Protein AF-A0A931EEU6-F1 (afdb_monomer_lite)

Foldseek 3Di:
DADPLQADDDDWDPPQPPDPPTPPDPPVAQEDEDQADCVVCVVSVNNCVQVVCVVVNHHYQYQYDPPPGDDDPSSVVSCVVVVPVVVVNSNNND

Radius of gyration: 13.72 Å; chains: 1; bounding box: 31×35×36 Å

pLDDT: mean 76.8, std 12.24, range [35.47, 89.12]

Secondary structure (DSSP, 8-state):
-B-TTS-B----PPTT---TT--------SEEEE-S-HHHHHHTT-TTHHHHHHHTT-EEEE----TT----HHHHHHHHHHHHHHHHHHHTT-

Sequence (94 aa):
MRLKSGGEIGMTICPGKHEVGALSGKWGASSVVILMELEELTRLKVKTIGAAVQRAGMDWHFLPIKDVSVPDQHFEDLSTSSDHALRCALMDGK

Structure (mmCIF, N/CA/C/O backbone):
data_AF-A0A931EEU6-F1
#
_entry.id   AF-A0A931EEU6-F1
#
loop_
_atom_site.group_PDB
_atom_site.id
_atom_site.type_symbol
_atom_site.label_atom_id
_atom_site.label_alt_id
_atom_site.label_comp_id
_atom_site.label_asym_id
_atom_site.label_entity_id
_atom_site.label_seq_id
_atom_site.pdbx_PDB_ins_code
_atom_site.Cartn_x
_atom_site.Cartn_y
_atom_site.Cartn_z
_atom_site.occupancy
_atom_site.B_iso_or_equiv
_atom_site.auth_seq_id
_atom_site.auth_comp_id
_atom_site.auth_asym_id
_atom_site.auth_atom_id
_atom_site.pdbx_PDB_model_num
ATOM 1 N N . MET A 1 1 ? -0.016 -6.358 13.988 1.00 70.19 1 MET A N 1
ATOM 2 C CA . MET A 1 1 ? 0.624 -5.567 15.065 1.00 70.19 1 MET A CA 1
ATOM 3 C C . MET A 1 1 ? -0.388 -4.559 15.575 1.00 70.19 1 MET A C 1
ATOM 5 O O . MET A 1 1 ? -0.954 -3.863 14.752 1.00 70.19 1 MET A O 1
ATOM 9 N N . ARG A 1 2 ? -0.638 -4.475 16.886 1.00 75.25 2 ARG A N 1
ATOM 10 C CA . ARG A 1 2 ? -1.612 -3.528 17.453 1.00 75.25 2 ARG A CA 1
ATOM 11 C C . ARG A 1 2 ? -0.908 -2.320 18.062 1.00 75.25 2 ARG A C 1
ATOM 13 O O . ARG A 1 2 ? 0.064 -2.485 18.797 1.00 75.25 2 ARG A O 1
ATOM 20 N N . LEU A 1 3 ? -1.383 -1.124 17.743 1.00 72.75 3 LEU A N 1
ATOM 21 C CA . LEU A 1 3 ? -0.867 0.138 18.264 1.00 72.75 3 LEU A CA 1
ATOM 22 C C . LEU A 1 3 ? -1.533 0.491 19.598 1.00 72.75 3 LEU A C 1
ATOM 24 O O . LEU A 1 3 ? -2.649 0.061 19.887 1.00 72.75 3 LEU A O 1
ATOM 28 N N . LYS A 1 4 ? -0.870 1.330 20.406 1.00 74.69 4 LYS A N 1
ATOM 29 C CA . LYS A 1 4 ? -1.444 1.850 21.664 1.00 74.69 4 LYS A CA 1
ATOM 30 C C . LYS A 1 4 ? -2.738 2.645 21.445 1.00 74.69 4 LYS A C 1
ATOM 32 O O . LYS A 1 4 ? -3.570 2.681 22.339 1.00 74.69 4 LYS A O 1
ATOM 37 N N . SER A 1 5 ? -2.905 3.241 20.265 1.00 74.56 5 SER A N 1
ATOM 38 C CA . SER A 1 5 ? -4.127 3.926 19.828 1.00 74.56 5 SER A CA 1
ATOM 39 C C . SER A 1 5 ? -5.298 2.982 19.533 1.00 74.56 5 SER A C 1
ATOM 41 O O . SER A 1 5 ? -6.410 3.439 19.318 1.00 74.56 5 SER A O 1
ATOM 43 N N . GLY A 1 6 ? -5.071 1.666 19.522 1.00 77.69 6 GLY A N 1
ATOM 44 C CA . GLY A 1 6 ? -6.094 0.661 19.247 1.00 77.69 6 GLY A CA 1
ATOM 45 C C . GLY A 1 6 ? -6.095 0.128 17.815 1.00 77.69 6 GLY A C 1
ATOM 46 O O . GLY A 1 6 ? -6.653 -0.945 17.616 1.00 77.69 6 GLY A O 1
ATOM 47 N N . GLY A 1 7 ? -5.432 0.807 16.870 1.00 79.38 7 GLY A N 1
ATOM 48 C CA . GLY A 1 7 ? -5.384 0.412 15.456 1.00 79.38 7 GLY A CA 1
ATOM 49 C C . GLY A 1 7 ? -4.509 -0.814 15.215 1.00 79.38 7 GLY A C 1
ATOM 50 O O . GLY A 1 7 ? -3.576 -1.088 15.983 1.00 79.38 7 GLY A O 1
ATOM 51 N N . GLU A 1 8 ? -4.793 -1.559 14.149 1.00 81.75 8 GLU A N 1
ATOM 52 C CA . GLU A 1 8 ? -4.093 -2.804 13.828 1.00 81.75 8 GLU A CA 1
ATOM 53 C C . GLU A 1 8 ? -3.427 -2.733 12.451 1.00 81.75 8 GLU A C 1
ATOM 55 O O . GLU A 1 8 ? -4.064 -2.558 11.421 1.00 81.75 8 GLU A O 1
ATOM 60 N N . ILE A 1 9 ? -2.106 -2.908 12.428 1.00 81.75 9 ILE A N 1
ATOM 61 C CA . ILE A 1 9 ? -1.320 -2.981 11.199 1.00 81.75 9 ILE A CA 1
ATOM 62 C C . ILE A 1 9 ? -1.155 -4.440 10.798 1.00 81.75 9 ILE A C 1
ATOM 64 O O . ILE A 1 9 ? -0.584 -5.253 11.542 1.00 81.75 9 ILE A O 1
ATOM 68 N N . GLY A 1 10 ? -1.616 -4.746 9.591 1.00 80.88 10 GLY A N 1
ATOM 69 C CA . GLY A 1 10 ? -1.346 -5.991 8.900 1.00 80.88 10 GLY A CA 1
ATOM 70 C C . GLY A 1 10 ? -0.320 -5.837 7.801 1.00 80.88 10 GLY A C 1
ATOM 71 O O . GLY A 1 10 ? -0.300 -4.838 7.092 1.00 80.88 10 GLY A O 1
ATOM 72 N N . MET A 1 11 ? 0.527 -6.849 7.651 1.00 80.25 11 MET A N 1
ATOM 73 C CA . MET A 1 11 ? 1.474 -6.931 6.549 1.00 80.25 11 MET A CA 1
ATOM 74 C C . MET A 1 11 ? 1.224 -8.234 5.811 1.00 80.25 11 MET A C 1
ATOM 76 O O . MET A 1 11 ? 1.116 -9.297 6.423 1.00 80.25 11 MET A O 1
ATOM 80 N N . THR A 1 12 ? 1.121 -8.141 4.493 1.00 76.12 12 THR A N 1
ATOM 81 C CA . THR A 1 12 ? 0.994 -9.299 3.617 1.00 76.12 12 THR A CA 1
ATOM 82 C C . THR A 1 12 ? 1.820 -9.072 2.363 1.00 76.12 12 THR A C 1
ATOM 84 O O . THR A 1 12 ? 2.132 -7.939 1.989 1.00 76.12 12 THR A O 1
ATOM 87 N N . ILE A 1 13 ? 2.187 -10.172 1.725 1.00 77.31 13 ILE A N 1
ATOM 88 C CA . ILE A 1 13 ? 2.813 -10.156 0.411 1.00 77.31 13 ILE A CA 1
ATOM 89 C C . ILE A 1 13 ? 1.781 -9.604 -0.583 1.00 77.31 13 ILE A C 1
ATOM 91 O O . ILE A 1 13 ? 0.587 -9.863 -0.434 1.00 77.31 13 ILE A O 1
ATOM 95 N N . CYS A 1 14 ? 2.223 -8.843 -1.592 1.00 67.88 14 CYS A N 1
ATOM 96 C CA . CYS A 1 14 ? 1.322 -8.242 -2.578 1.00 67.88 14 CYS A CA 1
ATOM 97 C C . CYS A 1 14 ? 0.313 -9.280 -3.129 1.00 67.88 14 CYS A C 1
ATOM 99 O O . CYS A 1 14 ? 0.738 -10.280 -3.724 1.00 67.88 14 CYS A O 1
ATOM 101 N N . PRO A 1 15 ? -1.005 -9.064 -2.936 1.00 63.94 15 PRO A N 1
ATOM 102 C CA . PRO A 1 15 ? -2.039 -9.983 -3.396 1.00 63.94 15 PRO A CA 1
ATOM 103 C C . PRO A 1 15 ? -1.941 -10.214 -4.904 1.00 63.94 15 PRO A C 1
ATOM 105 O O . PRO A 1 15 ? -1.962 -9.262 -5.680 1.00 63.94 15 PRO A O 1
ATOM 108 N N . GLY A 1 16 ? -1.847 -11.478 -5.322 1.00 55.31 16 GLY A N 1
ATOM 109 C CA . GLY A 1 16 ? -1.662 -11.854 -6.729 1.00 55.31 16 GLY A CA 1
ATOM 110 C C . GLY A 1 16 ? -0.226 -12.226 -7.107 1.00 55.31 16 GLY A C 1
ATOM 111 O O . GLY A 1 16 ? -0.014 -12.746 -8.202 1.00 55.31 16 GLY A O 1
ATOM 112 N N . LYS A 1 17 ? 0.755 -12.075 -6.202 1.00 55.19 17 LYS A N 1
ATOM 113 C CA . LYS A 1 17 ? 2.000 -12.849 -6.308 1.00 55.19 17 LYS A CA 1
ATOM 114 C C . LYS A 1 17 ? 1.658 -14.337 -6.178 1.00 55.19 17 LYS A C 1
ATOM 116 O O . LYS A 1 17 ? 1.045 -14.757 -5.198 1.00 55.19 17 LYS A O 1
ATOM 121 N N . HIS A 1 18 ? 2.037 -15.131 -7.178 1.00 49.03 18 HIS A N 1
ATOM 122 C CA . HIS A 1 18 ? 1.930 -16.590 -7.136 1.00 49.03 18 HIS A CA 1
ATOM 123 C C . HIS A 1 18 ? 3.004 -17.155 -6.193 1.00 49.03 18 HIS A C 1
ATOM 125 O O . HIS A 1 18 ? 3.992 -17.727 -6.640 1.00 49.03 18 HIS A O 1
ATOM 131 N N . GLU A 1 19 ? 2.830 -16.965 -4.888 1.00 47.41 19 GLU A N 1
ATOM 132 C CA . GLU A 1 19 ? 3.667 -17.579 -3.858 1.00 47.41 19 GLU A CA 1
ATOM 133 C C . GLU A 1 19 ? 2.836 -18.577 -3.052 1.00 47.41 19 GLU A C 1
ATOM 135 O O . GLU A 1 19 ? 1.769 -18.264 -2.515 1.00 47.41 19 GLU A O 1
ATOM 140 N N . VAL A 1 20 ? 3.316 -19.819 -3.004 1.00 35.47 20 VAL A N 1
ATOM 141 C CA . VAL A 1 20 ? 2.683 -20.910 -2.262 1.00 35.47 20 VAL A CA 1
ATOM 142 C C . VAL A 1 20 ? 2.772 -20.583 -0.768 1.00 35.47 20 VAL A C 1
ATOM 144 O O . VAL A 1 20 ? 3.864 -20.554 -0.212 1.00 35.47 20 VAL A O 1
ATOM 147 N N . GLY A 1 21 ? 1.630 -20.326 -0.121 1.00 35.81 21 GLY A N 1
ATOM 148 C CA . GLY A 1 21 ? 1.552 -20.046 1.322 1.00 35.81 21 GLY A CA 1
ATOM 149 C C . GLY A 1 21 ? 1.349 -18.577 1.718 1.00 35.81 21 GLY A C 1
ATOM 150 O O . GLY A 1 21 ? 1.397 -18.270 2.908 1.00 35.81 21 GLY A O 1
ATOM 151 N N . ALA A 1 22 ? 1.091 -17.667 0.771 1.00 44.66 22 ALA A N 1
ATOM 152 C CA . ALA A 1 22 ? 0.789 -16.274 1.097 1.00 44.66 22 ALA A CA 1
ATOM 153 C C . ALA A 1 22 ? -0.516 -16.149 1.914 1.00 44.66 22 ALA A C 1
ATOM 155 O O . ALA A 1 22 ? -1.609 -16.486 1.455 1.00 44.66 22 ALA A O 1
ATOM 156 N N . LEU A 1 23 ? -0.400 -15.638 3.142 1.00 46.44 23 LEU A N 1
ATOM 157 C CA . LEU A 1 23 ? -1.523 -15.347 4.033 1.00 46.44 23 LEU A CA 1
ATOM 158 C C . LEU A 1 23 ? -2.249 -14.068 3.572 1.00 46.44 23 LEU A C 1
ATOM 160 O O . LEU A 1 23 ? -2.014 -12.977 4.094 1.00 46.44 23 LEU A O 1
ATOM 164 N N . SER A 1 24 ? -3.153 -14.180 2.598 1.00 54.34 24 SER A N 1
ATOM 165 C CA . SER A 1 24 ? -4.109 -13.118 2.248 1.00 54.34 24 SER A CA 1
ATOM 166 C C . SER A 1 24 ? -5.445 -13.359 2.965 1.00 54.34 24 SER A C 1
ATOM 168 O O . SER A 1 24 ? -6.404 -13.872 2.389 1.00 54.34 24 SER A O 1
ATOM 170 N N . GLY A 1 25 ? -5.493 -13.073 4.267 1.00 54.31 25 GLY A N 1
ATOM 171 C CA . GLY A 1 25 ? -6.727 -13.185 5.060 1.00 54.31 25 GLY A CA 1
ATOM 172 C C . GLY A 1 25 ? -7.750 -12.081 4.742 1.00 54.31 25 GLY A C 1
ATOM 173 O O . GLY A 1 25 ? -7.423 -11.082 4.104 1.00 54.31 25 GLY A O 1
ATOM 174 N N . LYS A 1 26 ? -8.977 -12.203 5.268 1.00 58.53 26 LYS A N 1
ATOM 175 C CA . LYS A 1 26 ? -9.932 -11.083 5.381 1.00 58.53 26 LYS A CA 1
ATOM 176 C C . LYS A 1 26 ? -9.674 -10.353 6.702 1.00 58.53 26 LYS A C 1
ATOM 178 O O . LYS A 1 26 ? -10.133 -10.813 7.739 1.00 58.53 26 LYS A O 1
ATOM 183 N N . TRP A 1 27 ? -8.909 -9.263 6.665 1.00 66.56 27 TRP A N 1
ATOM 184 C CA . TRP A 1 27 ? -8.475 -8.546 7.878 1.00 66.56 27 TRP A CA 1
ATOM 185 C C . TRP A 1 27 ? -9.457 -7.446 8.295 1.00 66.56 27 TRP A C 1
ATOM 187 O O . TRP A 1 27 ? -9.331 -6.907 9.382 1.00 66.56 27 TRP A O 1
ATOM 197 N N . GLY A 1 28 ? -10.428 -7.106 7.440 1.00 71.81 28 GLY A N 1
ATOM 198 C CA . GLY A 1 28 ? -11.308 -5.960 7.682 1.00 71.81 28 GLY A CA 1
ATOM 199 C C . GLY A 1 28 ? -10.569 -4.620 7.633 1.00 71.81 28 GLY A C 1
ATOM 200 O O . GLY A 1 28 ? -10.993 -3.682 8.293 1.00 71.81 28 GLY A O 1
ATOM 201 N N . ALA A 1 29 ? -9.463 -4.547 6.881 1.00 79.62 29 ALA A N 1
ATOM 202 C CA . ALA A 1 29 ? -8.667 -3.334 6.756 1.00 79.62 29 ALA A CA 1
ATOM 203 C C . ALA A 1 29 ? -9.517 -2.174 6.221 1.00 79.62 29 ALA A C 1
ATOM 205 O O . ALA A 1 29 ? -10.320 -2.356 5.307 1.00 79.62 29 ALA A O 1
ATOM 206 N N . SER A 1 30 ? -9.313 -0.992 6.791 1.00 84.69 30 SER A N 1
ATOM 207 C CA . SER A 1 30 ? -9.906 0.269 6.343 1.00 84.69 30 SER A CA 1
ATOM 208 C C . SER A 1 30 ? -9.017 0.994 5.322 1.00 84.69 30 SER A C 1
ATOM 210 O O . SER A 1 30 ? -9.522 1.687 4.440 1.00 84.69 30 SER A O 1
ATOM 212 N N . SER A 1 31 ? -7.702 0.764 5.376 1.00 84.81 31 SER A N 1
ATOM 213 C CA . SER A 1 31 ? -6.708 1.375 4.488 1.00 84.81 31 SER A CA 1
ATOM 214 C C . SER A 1 31 ? -5.658 0.353 4.036 1.00 84.81 31 SER A C 1
ATOM 216 O O . SER A 1 31 ? -5.311 -0.577 4.767 1.00 84.81 31 SER A O 1
ATOM 218 N N . VAL A 1 32 ? -5.121 0.529 2.827 1.00 87.25 32 VAL A N 1
ATOM 219 C CA . VAL A 1 32 ? -4.066 -0.307 2.240 1.00 87.25 32 VAL A CA 1
ATOM 220 C C . VAL A 1 32 ? -2.922 0.574 1.762 1.00 87.25 32 VAL A C 1
ATOM 222 O O . VAL A 1 32 ? -3.123 1.498 0.976 1.00 87.25 32 VAL A O 1
ATOM 225 N N . VAL A 1 33 ? -1.708 0.237 2.193 1.00 88.00 33 VAL A N 1
ATOM 226 C CA . VAL A 1 33 ? -0.467 0.862 1.731 1.00 88.00 33 VAL A CA 1
ATOM 227 C C . VAL A 1 33 ? 0.272 -0.120 0.827 1.00 88.00 33 VAL A C 1
ATOM 229 O O . VAL A 1 33 ? 0.519 -1.258 1.229 1.00 88.00 33 VAL A O 1
ATOM 232 N N . ILE A 1 34 ? 0.647 0.307 -0.379 1.00 88.38 34 ILE A N 1
ATOM 233 C CA . ILE A 1 34 ? 1.558 -0.445 -1.247 1.00 88.38 34 ILE A CA 1
ATOM 234 C C . ILE A 1 34 ? 2.889 0.275 -1.365 1.00 88.38 34 ILE A C 1
ATOM 236 O O . ILE A 1 34 ? 2.946 1.447 -1.727 1.00 88.38 34 ILE A O 1
ATOM 240 N N . LEU A 1 35 ? 3.943 -0.493 -1.090 1.00 89.12 35 LEU A N 1
ATOM 241 C CA . LEU A 1 35 ? 5.333 -0.054 -1.139 1.00 89.12 35 LEU A CA 1
ATOM 242 C C . LEU A 1 35 ? 6.055 -0.475 -2.424 1.00 89.12 35 LEU A C 1
ATOM 244 O O . LEU A 1 35 ? 7.212 -0.139 -2.606 1.00 89.12 35 LEU A O 1
ATOM 248 N N . MET A 1 36 ? 5.394 -1.224 -3.307 1.00 87.50 36 MET A N 1
ATOM 249 C CA . MET A 1 36 ? 5.991 -1.702 -4.557 1.00 87.50 36 MET A CA 1
ATOM 250 C C . MET A 1 36 ? 5.900 -0.650 -5.655 1.00 87.50 36 MET A C 1
ATOM 252 O O . MET A 1 36 ? 4.886 0.045 -5.760 1.00 87.50 36 MET A O 1
ATOM 256 N N . GLU A 1 37 ? 6.900 -0.593 -6.528 1.00 89.00 37 GLU A N 1
ATOM 257 C CA . GLU A 1 37 ? 6.892 0.321 -7.668 1.00 89.00 37 GLU A CA 1
ATOM 258 C C . GLU A 1 37 ? 5.858 -0.105 -8.725 1.00 89.00 37 GLU A C 1
ATOM 260 O O . GLU A 1 37 ? 5.497 -1.278 -8.875 1.00 89.00 37 GLU A O 1
ATOM 265 N N . LEU A 1 38 ? 5.370 0.857 -9.517 1.00 86.06 38 LEU A N 1
ATOM 266 C CA . LEU A 1 38 ? 4.3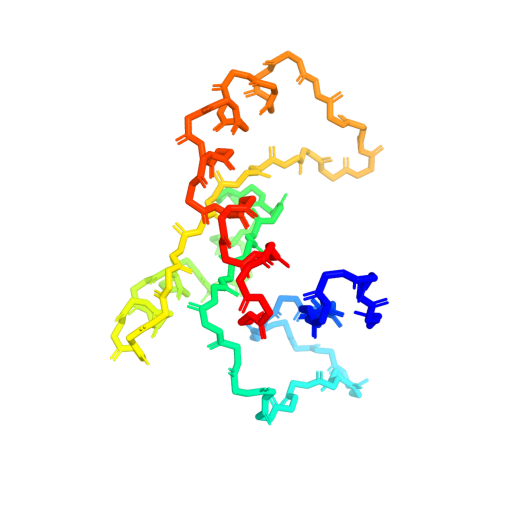59 0.592 -10.548 1.00 86.06 38 LEU A CA 1
ATOM 267 C C . LEU A 1 38 ? 4.854 -0.411 -11.601 1.00 86.06 38 LEU A C 1
ATOM 269 O O . LEU A 1 38 ? 4.074 -1.217 -12.121 1.00 86.06 38 LEU A O 1
ATOM 273 N N . GLU A 1 39 ? 6.146 -0.366 -11.915 1.00 85.94 39 GLU A N 1
ATOM 274 C CA . GLU A 1 39 ? 6.799 -1.292 -12.838 1.00 85.94 39 GLU A CA 1
ATOM 275 C C . GLU A 1 39 ? 6.787 -2.720 -12.289 1.00 85.94 39 GLU A C 1
ATOM 277 O O . GLU A 1 39 ? 6.467 -3.659 -13.020 1.00 85.94 39 GLU A O 1
ATOM 282 N N . GLU A 1 40 ? 7.019 -2.894 -10.987 1.00 85.25 40 GLU A N 1
ATOM 283 C CA . GLU A 1 40 ? 6.944 -4.196 -10.327 1.00 85.25 40 GLU A CA 1
ATOM 284 C C . GLU A 1 40 ? 5.516 -4.738 -10.302 1.00 85.25 40 GLU A C 1
ATOM 286 O O . GLU A 1 40 ? 5.291 -5.901 -10.645 1.00 85.25 40 GLU A O 1
ATOM 291 N N . LEU A 1 41 ? 4.529 -3.897 -9.977 1.00 85.50 41 LEU A N 1
ATOM 292 C CA . LEU A 1 41 ? 3.112 -4.274 -10.036 1.00 85.50 41 LEU A CA 1
ATOM 293 C C . LEU A 1 41 ? 2.694 -4.669 -11.459 1.00 85.50 41 LEU A C 1
ATOM 295 O O . LEU A 1 41 ? 1.899 -5.593 -11.649 1.00 85.50 41 LEU A O 1
ATOM 299 N N . THR A 1 42 ? 3.237 -3.987 -12.468 1.00 85.81 42 THR A N 1
ATOM 300 C CA . THR A 1 42 ? 3.002 -4.302 -13.882 1.00 85.81 42 THR A CA 1
ATOM 301 C C . THR A 1 42 ? 3.648 -5.635 -14.259 1.00 85.81 42 THR A C 1
ATOM 303 O O . THR A 1 42 ? 2.974 -6.490 -14.837 1.00 85.81 42 THR A O 1
ATOM 306 N N . ARG A 1 43 ? 4.909 -5.860 -13.867 1.00 85.62 43 ARG A N 1
ATOM 307 C CA . ARG A 1 43 ? 5.640 -7.124 -14.067 1.00 85.62 43 ARG A CA 1
ATOM 308 C C . ARG A 1 43 ? 4.910 -8.309 -13.434 1.00 85.62 43 ARG A C 1
ATOM 310 O O . ARG A 1 43 ? 4.869 -9.391 -14.014 1.00 85.62 43 ARG A O 1
ATOM 317 N N . LEU A 1 44 ? 4.293 -8.086 -12.277 1.00 82.69 44 LEU A N 1
ATOM 318 C CA . LEU A 1 44 ? 3.513 -9.078 -11.536 1.00 82.69 44 LEU A CA 1
ATOM 319 C C . LEU A 1 44 ? 2.044 -9.166 -11.974 1.00 82.69 44 LEU A C 1
ATOM 321 O O . LEU A 1 44 ? 1.297 -9.958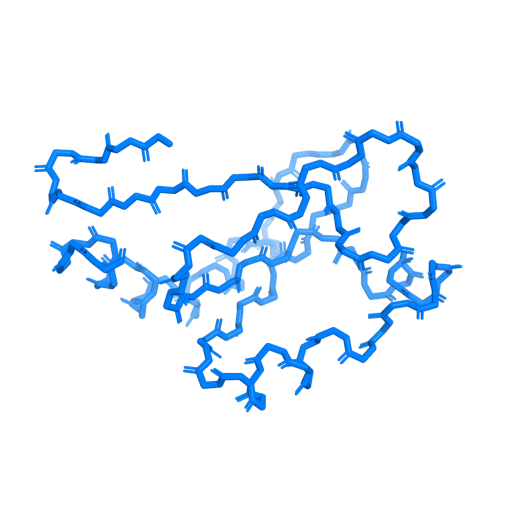 -11.410 1.00 82.69 44 LEU A O 1
ATOM 325 N N . LYS A 1 45 ? 1.622 -8.393 -12.985 1.00 83.56 45 LYS A N 1
ATOM 326 C CA . LYS A 1 45 ? 0.246 -8.361 -13.521 1.00 83.56 45 LYS A CA 1
ATOM 327 C C . LYS A 1 45 ? -0.828 -7.974 -12.494 1.00 83.56 45 LYS A C 1
ATOM 329 O O . LYS A 1 45 ? -2.002 -8.278 -12.680 1.00 83.56 45 LYS A O 1
ATOM 334 N N . VAL A 1 46 ? -0.450 -7.243 -11.447 1.00 84.75 46 VAL A N 1
ATOM 335 C CA . VAL A 1 46 ? -1.337 -6.786 -10.361 1.00 84.75 46 VAL A CA 1
ATOM 336 C C . VAL A 1 46 ? -1.585 -5.277 -10.389 1.00 84.75 46 VAL A C 1
ATOM 338 O O . VAL A 1 46 ? -2.122 -4.724 -9.439 1.00 84.75 46 VAL A O 1
ATOM 341 N N . LYS A 1 47 ? -1.259 -4.587 -11.489 1.00 85.75 47 LYS A N 1
ATOM 342 C CA . LYS A 1 47 ? -1.421 -3.126 -11.654 1.00 85.75 47 LYS A CA 1
ATOM 343 C C . LYS A 1 47 ? -2.806 -2.583 -11.254 1.00 85.75 47 LYS A C 1
ATOM 345 O O . LYS A 1 47 ? -2.922 -1.436 -10.838 1.00 85.75 47 LYS A O 1
ATOM 350 N N . THR A 1 48 ? -3.862 -3.388 -11.363 1.00 84.38 48 THR A N 1
ATOM 351 C CA . THR A 1 48 ? -5.241 -2.990 -11.031 1.00 84.38 48 THR A CA 1
ATOM 352 C C . THR A 1 48 ? -5.585 -3.089 -9.543 1.00 84.38 48 THR A C 1
ATOM 354 O O . THR A 1 48 ? -6.738 -2.849 -9.179 1.00 84.38 48 THR A O 1
ATOM 357 N N . ILE A 1 49 ? -4.636 -3.452 -8.675 1.00 84.56 49 ILE A N 1
ATOM 358 C CA . ILE A 1 49 ? -4.895 -3.650 -7.245 1.00 84.56 49 ILE A CA 1
ATOM 359 C C . ILE A 1 49 ? -5.443 -2.386 -6.569 1.00 84.56 49 ILE A C 1
ATOM 361 O O . ILE A 1 49 ? -6.373 -2.496 -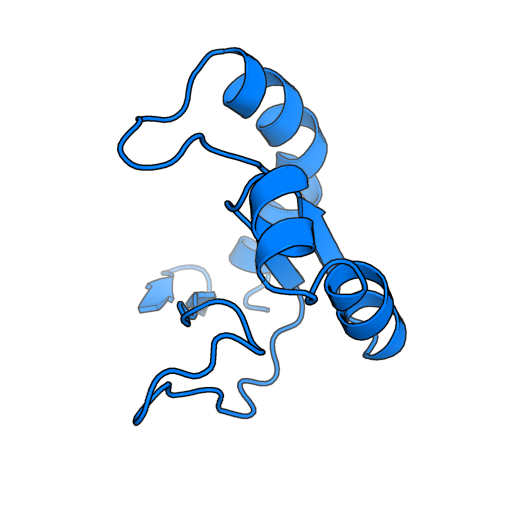5.778 1.00 84.56 49 ILE A O 1
ATOM 365 N N . GLY A 1 50 ? -4.985 -1.190 -6.959 1.00 85.06 50 GLY A N 1
ATOM 366 C CA . GLY A 1 50 ? -5.493 0.063 -6.391 1.00 85.06 50 GLY A CA 1
ATOM 367 C C . GLY A 1 50 ? -6.989 0.253 -6.642 1.00 85.06 50 GLY A C 1
ATOM 368 O O . GLY A 1 50 ? -7.754 0.517 -5.719 1.00 85.06 50 GLY A O 1
ATOM 369 N N . ALA A 1 51 ? -7.442 -0.022 -7.868 1.00 85.06 51 ALA A N 1
ATOM 370 C CA . ALA A 1 51 ? -8.864 0.009 -8.205 1.00 85.06 51 ALA A CA 1
ATOM 371 C C . ALA A 1 51 ? -9.666 -1.095 -7.490 1.00 85.06 51 ALA A C 1
ATOM 373 O O . ALA A 1 51 ? -10.859 -0.937 -7.238 1.00 85.06 51 ALA A O 1
ATOM 374 N N . ALA A 1 52 ? -9.055 -2.241 -7.178 1.00 84.81 52 ALA A N 1
ATOM 375 C CA . ALA A 1 52 ? -9.708 -3.285 -6.389 1.00 84.81 52 ALA A CA 1
ATOM 376 C C . ALA A 1 52 ? -9.879 -2.869 -4.919 1.00 84.81 52 ALA A C 1
ATOM 378 O O . ALA A 1 52 ? -10.958 -3.072 -4.368 1.00 84.81 52 ALA A O 1
ATOM 379 N N . VAL A 1 53 ? -8.861 -2.240 -4.323 1.00 85.19 53 VAL A N 1
ATOM 380 C CA . VAL A 1 53 ? -8.903 -1.701 -2.954 1.00 85.19 53 VAL A CA 1
ATOM 381 C C . VAL A 1 53 ? -9.975 -0.621 -2.831 1.00 85.19 53 VAL A C 1
ATOM 383 O O . VAL A 1 53 ? -10.856 -0.727 -1.981 1.00 85.19 53 VAL A O 1
ATOM 386 N N . GLN A 1 54 ? -9.977 0.351 -3.743 1.00 85.38 54 GLN A N 1
ATOM 387 C CA . GLN A 1 54 ? -10.969 1.428 -3.738 1.00 85.38 54 GLN A CA 1
ATOM 388 C C . GLN A 1 54 ? -12.398 0.905 -3.943 1.00 85.38 54 GLN A C 1
ATOM 390 O O . GLN A 1 54 ? -13.318 1.330 -3.250 1.00 85.38 54 GLN A O 1
ATOM 395 N N . ARG A 1 55 ? -12.607 -0.071 -4.842 1.00 83.25 55 ARG A N 1
ATOM 396 C CA . ARG A 1 55 ? -13.927 -0.714 -5.021 1.00 83.25 55 ARG A CA 1
ATOM 397 C C . ARG A 1 55 ? -14.398 -1.487 -3.792 1.00 83.25 55 ARG A C 1
ATOM 399 O O . ARG A 1 55 ? -15.599 -1.660 -3.622 1.00 83.25 55 ARG A O 1
ATOM 406 N N . ALA A 1 56 ? -13.474 -1.961 -2.963 1.00 82.31 56 ALA A N 1
ATOM 407 C CA . ALA A 1 56 ? -13.792 -2.597 -1.692 1.00 82.31 56 ALA A CA 1
ATOM 408 C C . ALA A 1 56 ? -14.080 -1.580 -0.569 1.00 82.31 56 ALA A C 1
ATOM 410 O O . ALA A 1 56 ? -14.352 -1.996 0.554 1.00 82.31 56 ALA A O 1
ATOM 411 N N . GLY A 1 57 ? -14.047 -0.273 -0.865 1.00 84.19 57 GLY A N 1
ATOM 412 C CA . GLY A 1 57 ? -14.330 0.800 0.091 1.00 84.19 57 GLY A CA 1
ATOM 413 C C . GLY A 1 57 ? -13.167 1.122 1.029 1.00 84.19 57 GLY A C 1
ATOM 414 O O . GLY A 1 57 ? -13.392 1.739 2.063 1.00 84.19 57 GLY A O 1
ATOM 415 N N . MET A 1 58 ? -11.954 0.681 0.691 1.00 86.06 58 MET A N 1
ATOM 416 C CA . MET A 1 58 ? -10.745 0.935 1.472 1.00 86.06 58 MET A CA 1
ATOM 417 C C . MET A 1 58 ? -9.949 2.103 0.888 1.00 86.06 58 MET A C 1
ATOM 419 O O . MET A 1 58 ? -9.893 2.276 -0.336 1.00 86.06 58 MET A O 1
ATOM 423 N N . ASP A 1 59 ? -9.264 2.846 1.754 1.00 86.75 59 ASP A N 1
ATOM 424 C CA . ASP A 1 59 ? -8.341 3.898 1.332 1.00 86.75 59 ASP A CA 1
ATOM 425 C C . ASP A 1 59 ? -7.081 3.291 0.708 1.00 86.75 59 ASP A C 1
ATOM 427 O O . ASP A 1 59 ? -6.517 2.316 1.207 1.00 86.75 59 ASP A O 1
ATOM 431 N N . TRP A 1 60 ? -6.631 3.866 -0.406 1.00 86.44 60 TRP A N 1
ATOM 432 C CA . TRP A 1 60 ? -5.460 3.397 -1.142 1.00 86.44 60 TRP A CA 1
ATOM 433 C C . TRP A 1 60 ? -4.314 4.400 -1.032 1.00 86.44 60 TRP A C 1
ATOM 435 O O . TRP A 1 60 ? -4.427 5.528 -1.511 1.00 86.44 60 TRP A O 1
ATOM 445 N N . HIS A 1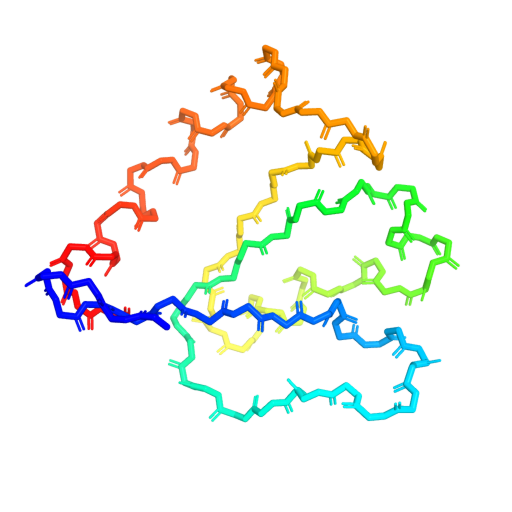 61 ? -3.191 3.956 -0.473 1.00 88.81 61 HIS A N 1
ATOM 446 C CA . HIS A 1 61 ? -1.971 4.742 -0.329 1.00 88.81 61 HIS A CA 1
ATOM 447 C C . HIS A 1 61 ? -0.841 4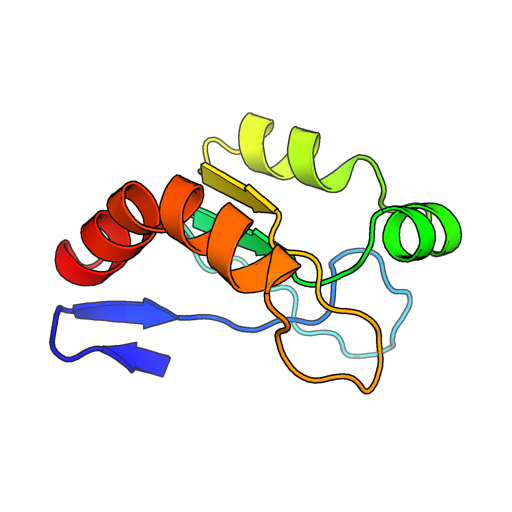.098 -1.133 1.00 88.81 61 HIS A C 1
ATOM 449 O O . HIS A 1 61 ? -0.444 2.958 -0.884 1.00 88.81 61 HIS A O 1
ATOM 455 N N . PHE A 1 62 ? -0.318 4.832 -2.110 1.00 88.25 62 PHE A N 1
ATOM 456 C CA . PHE A 1 62 ? 0.781 4.381 -2.955 1.00 88.25 62 PHE A CA 1
ATOM 457 C C . PHE A 1 62 ? 2.061 5.103 -2.548 1.00 88.25 62 PHE A C 1
ATOM 459 O O . PHE A 1 62 ? 2.193 6.300 -2.790 1.00 88.25 62 PHE A O 1
ATOM 466 N N . LEU A 1 63 ? 2.975 4.376 -1.909 1.00 88.56 63 LEU A N 1
ATOM 467 C CA . LEU A 1 63 ? 4.219 4.904 -1.351 1.00 88.56 63 LEU A CA 1
ATOM 468 C C . LEU A 1 63 ? 5.388 4.033 -1.832 1.00 88.56 63 LEU A C 1
ATOM 470 O O . LEU A 1 63 ? 5.923 3.250 -1.047 1.00 88.56 63 LEU A O 1
ATOM 474 N N . PRO A 1 64 ? 5.724 4.087 -3.134 1.00 88.12 64 PRO A N 1
ATOM 475 C CA . PRO A 1 64 ? 6.690 3.181 -3.735 1.00 88.12 64 PRO A CA 1
ATOM 476 C C . PRO A 1 64 ? 8.074 3.359 -3.110 1.00 88.12 64 PRO A C 1
ATOM 478 O O . PRO A 1 64 ? 8.567 4.474 -2.957 1.00 88.12 64 PRO A O 1
ATOM 481 N N . ILE A 1 65 ? 8.704 2.238 -2.781 1.00 87.88 65 ILE A N 1
ATOM 482 C CA . ILE A 1 65 ? 10.101 2.143 -2.379 1.00 87.88 65 ILE A CA 1
ATOM 483 C C . ILE A 1 65 ? 10.745 1.161 -3.347 1.00 87.88 65 ILE A C 1
ATOM 485 O O . ILE A 1 65 ? 10.219 0.073 -3.582 1.00 87.88 65 ILE A O 1
ATOM 489 N N . LYS A 1 66 ? 11.892 1.541 -3.901 1.00 83.75 66 LYS A N 1
ATOM 490 C CA . LYS A 1 66 ? 12.657 0.660 -4.776 1.00 83.75 66 LYS A CA 1
ATOM 491 C C . LYS A 1 66 ? 13.055 -0.622 -4.043 1.00 83.75 66 LYS A C 1
ATOM 493 O O . LYS A 1 66 ? 13.465 -0.576 -2.881 1.00 83.75 66 LYS A O 1
ATOM 498 N N . ASP A 1 67 ? 12.984 -1.759 -4.735 1.00 78.69 67 ASP A N 1
ATOM 499 C CA . ASP A 1 67 ? 13.371 -3.047 -4.154 1.00 78.69 67 ASP A CA 1
ATOM 500 C C . ASP A 1 67 ? 14.800 -2.990 -3.583 1.00 78.69 67 ASP A C 1
ATOM 502 O O . ASP A 1 67 ? 15.668 -2.270 -4.094 1.00 78.69 67 ASP A O 1
ATOM 506 N N . VAL A 1 68 ? 15.017 -3.705 -2.477 1.00 79.38 68 VAL A N 1
ATOM 507 C CA . VAL A 1 68 ? 16.253 -3.724 -1.664 1.00 79.38 68 VAL A CA 1
ATOM 508 C C . VAL A 1 68 ? 16.808 -2.350 -1.251 1.00 79.38 68 VAL A C 1
ATOM 510 O O . VAL A 1 68 ? 17.972 -2.240 -0.864 1.00 79.38 68 VAL A O 1
ATOM 513 N N . SER A 1 69 ? 15.986 -1.303 -1.303 1.00 81.88 69 SER A N 1
ATOM 514 C CA . SER A 1 69 ? 16.369 0.065 -0.954 1.00 81.88 69 SER A CA 1
ATOM 515 C C . SER A 1 69 ? 15.637 0.539 0.304 1.00 81.88 69 SER A C 1
ATOM 517 O O . SER A 1 69 ? 14.661 -0.061 0.753 1.00 81.88 69 SER A O 1
ATOM 519 N N . VAL A 1 70 ? 16.136 1.618 0.901 1.00 86.31 70 VAL A N 1
ATOM 520 C CA . VAL A 1 70 ? 15.457 2.329 1.994 1.00 86.31 70 VAL A CA 1
ATOM 521 C C . VAL A 1 70 ? 14.590 3.455 1.422 1.00 86.31 70 VAL A C 1
ATOM 523 O O . VAL A 1 70 ? 14.851 3.882 0.294 1.00 86.31 70 VAL A O 1
ATOM 526 N N . PRO A 1 71 ? 13.589 3.952 2.172 1.00 84.25 71 PRO A N 1
ATOM 527 C CA . PRO A 1 71 ? 12.910 5.197 1.835 1.00 84.25 71 PRO A CA 1
ATOM 528 C C . PRO A 1 71 ? 13.904 6.311 1.496 1.00 84.25 71 PRO A C 1
ATOM 530 O O . PRO A 1 71 ? 14.891 6.508 2.208 1.00 84.25 71 PRO A O 1
ATOM 533 N N . ASP A 1 72 ? 13.646 7.018 0.403 1.00 83.94 72 ASP A N 1
ATOM 534 C CA . ASP A 1 72 ? 14.420 8.172 -0.039 1.00 83.94 72 ASP A CA 1
ATOM 535 C C . ASP A 1 72 ? 13.577 9.455 0.050 1.00 83.94 72 ASP A C 1
ATOM 537 O O . ASP A 1 72 ? 12.455 9.461 0.558 1.00 83.94 72 ASP A O 1
ATOM 541 N N . GLN A 1 73 ? 14.113 10.569 -0.450 1.00 84.00 73 GLN A N 1
ATOM 542 C CA . GLN A 1 73 ? 13.399 11.845 -0.426 1.00 84.00 73 GLN A CA 1
ATOM 543 C C . GLN A 1 73 ? 12.076 11.795 -1.208 1.00 84.00 73 GLN A C 1
ATOM 545 O O . GLN A 1 73 ? 11.108 12.434 -0.808 1.00 84.00 73 GLN A O 1
ATOM 550 N N . HIS A 1 74 ? 12.003 11.008 -2.287 1.00 81.38 74 HIS A N 1
ATOM 551 C CA . HIS A 1 74 ? 10.773 10.859 -3.060 1.00 81.38 74 HIS A CA 1
ATOM 552 C C . HIS A 1 74 ? 9.676 10.173 -2.238 1.00 81.38 74 HIS A C 1
ATOM 554 O O . HIS A 1 74 ? 8.519 10.601 -2.274 1.00 81.38 74 HIS A O 1
ATOM 560 N N . PHE A 1 75 ? 10.041 9.153 -1.457 1.00 84.38 75 PHE A N 1
ATOM 561 C CA . PHE A 1 75 ? 9.129 8.552 -0.490 1.00 84.38 75 PHE A CA 1
ATOM 562 C C . PHE A 1 75 ? 8.631 9.581 0.530 1.00 84.38 75 PHE A C 1
ATOM 564 O O . PHE A 1 75 ? 7.430 9.627 0.775 1.00 84.38 75 PHE A O 1
ATOM 571 N N . GLU A 1 76 ? 9.507 10.413 1.099 1.00 83.19 76 GLU A N 1
ATOM 572 C CA . GLU A 1 76 ? 9.115 11.399 2.123 1.00 83.19 76 GLU A CA 1
ATOM 573 C C . GLU A 1 76 ? 8.182 12.498 1.585 1.00 83.19 76 GLU A C 1
ATOM 575 O O . GLU A 1 76 ? 7.239 12.933 2.257 1.00 83.19 76 GLU A O 1
ATOM 580 N N . ASP A 1 77 ? 8.376 12.911 0.334 1.00 82.44 77 ASP A N 1
ATOM 581 C CA .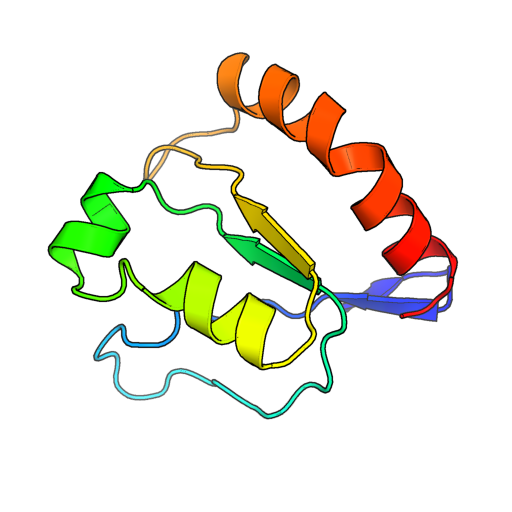 ASP A 1 77 ? 7.504 13.891 -0.317 1.00 82.44 77 ASP A CA 1
ATOM 582 C C . ASP A 1 77 ? 6.089 13.310 -0.543 1.00 82.44 77 ASP A C 1
ATOM 584 O O . ASP A 1 77 ? 5.067 13.975 -0.318 1.00 82.44 77 ASP A O 1
ATOM 588 N N . LEU A 1 78 ? 6.008 12.035 -0.940 1.00 79.12 78 LEU A N 1
ATOM 589 C CA . LEU A 1 78 ? 4.742 11.312 -1.116 1.00 79.12 78 LEU A CA 1
ATOM 590 C C . LEU A 1 78 ? 4.086 10.932 0.219 1.00 79.12 78 LEU A C 1
ATOM 592 O O . LEU A 1 78 ? 2.853 10.971 0.339 1.00 79.12 78 LEU A O 1
ATOM 596 N N . SER A 1 79 ? 4.895 10.581 1.222 1.00 73.19 79 SER A N 1
ATOM 597 C CA . SER A 1 79 ? 4.444 10.210 2.564 1.00 73.19 79 SER A CA 1
ATOM 598 C C . SER A 1 79 ? 3.756 11.397 3.219 1.00 73.19 79 SER A C 1
ATOM 600 O O . SER A 1 79 ? 2.639 11.239 3.700 1.00 73.19 79 SER A O 1
ATOM 602 N N . THR A 1 80 ? 4.320 12.600 3.096 1.00 76.81 80 THR A N 1
ATOM 603 C CA . THR A 1 80 ? 3.738 13.850 3.608 1.00 76.81 80 THR A CA 1
ATOM 604 C C . THR A 1 80 ? 2.312 14.074 3.093 1.00 76.81 80 THR A C 1
ATOM 606 O O . THR A 1 80 ? 1.430 14.501 3.838 1.00 76.81 80 THR A O 1
ATOM 609 N N . SER A 1 81 ? 2.053 13.728 1.830 1.00 73.12 81 SER A N 1
ATOM 610 C CA . SER A 1 81 ? 0.721 13.855 1.222 1.00 73.12 81 SER A CA 1
ATOM 611 C C . SER A 1 81 ? -0.259 12.767 1.685 1.00 73.12 81 SER A C 1
ATOM 613 O O . SER A 1 81 ? -1.463 13.010 1.763 1.00 73.12 81 SER A O 1
ATOM 615 N N . SER A 1 82 ? 0.238 11.570 2.011 1.00 73.69 82 SER A N 1
ATOM 616 C CA . SER A 1 82 ? -0.567 10.431 2.491 1.00 73.69 82 SER A CA 1
ATOM 617 C C . SER A 1 82 ? -0.721 10.383 4.019 1.00 73.69 82 SER A C 1
ATOM 619 O O . SER A 1 82 ? -1.573 9.660 4.541 1.00 73.69 82 SER A O 1
ATOM 621 N N . ASP A 1 83 ? 0.098 11.155 4.732 1.00 69.62 83 ASP A N 1
ATOM 622 C CA . ASP A 1 83 ? 0.368 11.030 6.162 1.00 69.62 83 ASP A CA 1
ATOM 623 C C . ASP A 1 83 ? -0.860 11.320 7.020 1.00 69.62 83 ASP A C 1
ATOM 625 O O . ASP A 1 83 ? -1.120 10.619 7.995 1.00 69.62 83 ASP A O 1
ATOM 629 N N . HIS A 1 84 ? -1.636 12.348 6.673 1.00 70.12 84 HIS A N 1
ATOM 630 C CA . HIS A 1 84 ? -2.721 12.792 7.543 1.00 70.12 84 HIS A CA 1
ATOM 631 C C . HIS A 1 84 ? -3.842 11.749 7.635 1.00 70.12 84 HIS A C 1
ATOM 633 O O . HIS A 1 84 ? -4.278 11.421 8.738 1.00 70.12 84 HIS A O 1
ATOM 639 N N . ALA A 1 85 ? -4.289 11.206 6.500 1.00 72.69 85 ALA A N 1
ATOM 640 C CA . ALA A 1 85 ? -5.369 10.222 6.470 1.00 72.69 85 ALA A CA 1
ATOM 641 C C . ALA A 1 85 ? -4.942 8.902 7.128 1.00 72.69 85 ALA A C 1
ATOM 643 O O . ALA A 1 85 ? -5.659 8.376 7.980 1.00 72.69 85 ALA A O 1
ATOM 644 N N . LEU A 1 86 ? -3.734 8.424 6.808 1.00 79.12 86 LEU A N 1
ATOM 645 C CA . LEU A 1 86 ? -3.202 7.182 7.362 1.00 79.12 86 LEU A CA 1
ATOM 646 C C . LEU A 1 86 ? -2.960 7.294 8.875 1.00 79.12 86 LEU A C 1
ATOM 648 O O . LEU A 1 86 ? -3.345 6.403 9.632 1.00 79.12 86 LEU A O 1
ATOM 652 N N . ARG A 1 87 ? -2.371 8.401 9.347 1.00 76.69 87 ARG A N 1
ATOM 653 C CA . ARG A 1 87 ? -2.162 8.627 10.787 1.00 76.69 87 ARG A CA 1
ATOM 654 C C . ARG A 1 87 ? -3.476 8.775 11.539 1.00 76.69 87 ARG A C 1
ATOM 656 O O . ARG A 1 87 ? -3.587 8.210 12.623 1.00 76.69 87 ARG A O 1
ATOM 663 N N . CYS A 1 88 ? -4.467 9.474 10.983 1.00 73.44 88 CYS A N 1
ATOM 664 C CA . CYS A 1 88 ? -5.795 9.555 11.593 1.00 73.44 88 CYS A CA 1
ATOM 665 C C . CYS A 1 88 ? -6.446 8.176 11.709 1.00 73.44 88 CYS A C 1
ATOM 667 O O . CYS A 1 88 ? -6.892 7.828 12.795 1.00 73.44 88 CYS A O 1
ATOM 669 N N . ALA A 1 89 ? -6.423 7.355 10.655 1.00 74.81 89 ALA A N 1
ATOM 670 C CA . ALA A 1 89 ? -6.980 6.001 10.705 1.00 74.81 89 ALA A CA 1
ATOM 671 C C . ALA A 1 89 ? -6.321 5.144 11.803 1.00 74.81 89 ALA A C 1
ATOM 673 O O . ALA A 1 89 ? -7.010 4.519 12.612 1.00 74.81 89 ALA A O 1
ATOM 674 N N . LEU A 1 90 ? -4.987 5.193 11.896 1.00 76.19 90 LEU A N 1
ATOM 675 C CA . LEU A 1 90 ? -4.227 4.478 12.924 1.00 76.19 90 LEU A CA 1
ATOM 676 C C . LEU A 1 90 ? -4.489 5.007 14.343 1.00 76.19 90 LEU A C 1
ATOM 678 O O . LEU A 1 90 ? -4.459 4.229 15.302 1.00 76.19 90 LEU A O 1
ATOM 682 N N . MET A 1 91 ? -4.715 6.315 14.504 1.00 75.38 91 MET A N 1
ATOM 683 C CA . MET A 1 91 ? -5.034 6.928 15.798 1.00 75.38 91 MET A CA 1
ATOM 684 C C . MET A 1 91 ? -6.486 6.701 16.230 1.00 75.38 91 MET A C 1
ATOM 686 O O . MET A 1 91 ? -6.727 6.544 17.424 1.00 75.38 91 MET A O 1
ATOM 690 N N . ASP A 1 92 ? -7.415 6.598 15.282 1.00 75.38 92 ASP A N 1
ATOM 691 C CA . ASP A 1 92 ? -8.839 6.329 15.519 1.00 75.38 92 ASP A CA 1
ATOM 692 C C . ASP A 1 92 ? -9.136 4.846 15.802 1.00 75.38 92 ASP A C 1
ATOM 694 O O . ASP A 1 92 ? -10.275 4.480 16.097 1.00 75.38 92 ASP A O 1
ATOM 698 N N . GLY A 1 93 ? -8.127 3.978 15.707 1.00 64.31 93 GLY A N 1
ATOM 699 C CA . GLY A 1 93 ? -8.265 2.553 15.993 1.00 64.31 93 GLY A CA 1
ATOM 700 C C . GLY A 1 93 ? -8.891 1.729 14.868 1.00 64.31 93 GLY A C 1
ATOM 701 O O . GLY A 1 93 ? -9.473 0.681 15.149 1.00 64.31 93 GLY A O 1
ATOM 702 N N . LYS A 1 94 ? -8.804 2.218 13.627 1.00 58.41 94 LYS A N 1
ATOM 703 C CA . LYS A 1 94 ? -9.352 1.572 12.427 1.00 58.41 94 LYS A CA 1
ATOM 704 C C . LYS A 1 94 ? -8.351 0.660 11.718 1.00 58.41 94 LYS A C 1
ATOM 706 O O . LYS A 1 94 ? -7.163 0.635 12.117 1.00 58.41 94 LYS A O 1
#